Protein AF-A0A6G1DZ57-F1 (afdb_monomer)

InterPro domains:
  IPR011598 Myc-type, basic helix-loop-helix (bHLH) domain [PS50888] (1-40)
  IPR036638 Helix-loop-helix DNA-binding domain superfamily [SSF47459] (5-60)
  IPR044549 Transcription factor IBH1-like, bHLH domain [cd11444] (3-45)
  IPR044660 Transcription factor IBH1-like [PTHR33124] (4-57)

Radius of gyration: 30.34 Å; Cα contacts (8 Å, |Δi|>4): 20; chains: 1; bounding box: 57×20×92 Å

pLDDT: mean 84.71, std 18.91, range [42.34, 98.69]

Organism: NCBI:txid110450

Sequence (78 aa):
MLKERKVKERLRVLGRLVPGCRKLPAPALLEETADYVAALEMQVKAMRALADALAAAQLSSSPPQQAEAAGDEPEMER

Secondary structure (DSSP, 8-state):
-HHHHHHHHHHHHHHHHSTT-TT--HHHHHHHHHHHHHHHHHHHHHHHHHHHHHHHHHHHTSPP--------------

Nearest PDB structures (foldseek):
  5j2l-assembly1_B  TM=5.816E-01  e=7.751E+00  synthetic construct

Solvent-accessible surface area (backbone atoms only — not comparable to full-atom values): 4868 Å² total; per-residue (Å²): 114,72,67,60,55,53,50,55,50,51,52,55,52,46,19,70,69,39,84,94,26,70,82,54,57,72,68,63,39,53,53,54,42,52,55,50,51,55,52,50,53,50,50,54,53,49,53,48,53,53,51,52,52,51,54,53,53,58,62,71,67,58,74,81,79,75,89,83,81,78,89,80,82,82,87,76,94,132

Foldseek 3Di:
DVVVVVVVVVLCVLQVVQPPRNPDDPVVSVVSSVVVVVVVVVVVVVVVVVVVVVVVVVVVPDDPPDP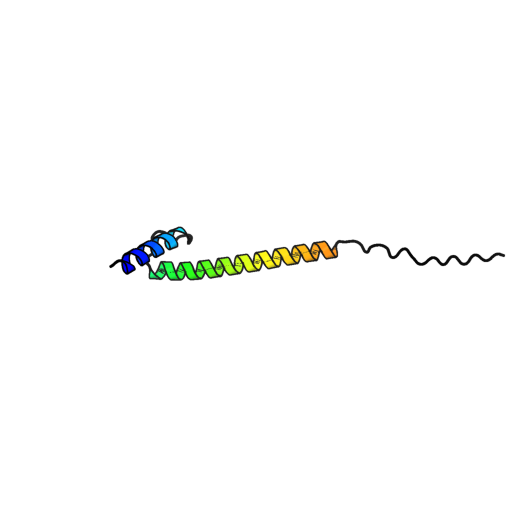PDDDDDDDDDD

Structure (mmCIF, N/CA/C/O backbone):
data_AF-A0A6G1DZ57-F1
#
_entry.id   AF-A0A6G1DZ57-F1
#
loop_
_atom_site.group_PDB
_atom_site.id
_atom_site.type_symbol
_atom_site.label_atom_id
_atom_site.label_alt_id
_atom_site.label_comp_id
_atom_site.label_asym_id
_atom_site.label_entity_id
_atom_site.label_seq_id
_atom_site.pdbx_PDB_ins_code
_atom_site.Cartn_x
_atom_site.Cartn_y
_atom_site.Cartn_z
_atom_site.occupancy
_atom_site.B_iso_or_equiv
_atom_site.auth_seq_id
_atom_site.auth_comp_id
_atom_site.auth_asym_id
_atom_site.auth_atom_id
_atom_site.pdbx_PDB_model_num
ATOM 1 N N . MET A 1 1 ? -25.903 2.654 17.251 1.00 62.25 1 MET A N 1
ATOM 2 C CA . MET A 1 1 ? -24.888 1.654 17.664 1.00 62.25 1 MET A CA 1
ATOM 3 C C . MET A 1 1 ? -24.413 0.683 16.567 1.00 62.25 1 MET A C 1
ATOM 5 O O . MET A 1 1 ? -23.252 0.300 16.608 1.00 62.25 1 MET A O 1
ATOM 9 N N . LEU A 1 2 ? -25.209 0.284 15.553 1.00 78.06 2 LEU A N 1
ATOM 10 C CA . LEU A 1 2 ? -24.696 -0.595 14.469 1.00 78.06 2 LEU A CA 1
ATOM 11 C C . LEU A 1 2 ? -23.511 0.002 13.681 1.00 78.06 2 LEU A C 1
ATOM 13 O O . LEU A 1 2 ? -22.617 -0.731 13.265 1.00 78.06 2 LEU A O 1
ATOM 17 N N . LYS A 1 3 ? -23.504 1.324 13.470 1.00 80.81 3 LYS A N 1
ATOM 18 C CA . LYS A 1 3 ? -22.455 2.025 12.711 1.00 80.81 3 LYS A CA 1
ATOM 19 C C . LYS A 1 3 ? -21.077 1.892 13.376 1.00 80.81 3 LYS A C 1
ATOM 21 O O . LYS A 1 3 ? -20.113 1.550 12.704 1.00 80.81 3 LYS A O 1
ATOM 26 N N . GLU A 1 4 ? -21.000 2.052 14.695 1.00 87.81 4 GLU A N 1
ATOM 27 C CA . GLU A 1 4 ? -19.751 1.933 15.464 1.00 87.81 4 GLU A CA 1
ATOM 28 C C . GLU A 1 4 ? -19.173 0.515 15.423 1.00 87.81 4 GLU A C 1
ATOM 30 O O . GLU A 1 4 ? -17.966 0.339 15.256 1.00 87.81 4 GLU A O 1
ATOM 35 N N . ARG A 1 5 ? -20.031 -0.516 15.499 1.00 91.12 5 ARG A N 1
ATOM 36 C CA . ARG A 1 5 ? -19.584 -1.913 15.364 1.00 91.12 5 ARG A CA 1
ATOM 37 C C . ARG A 1 5 ? -18.956 -2.168 13.994 1.00 91.12 5 ARG A C 1
ATOM 39 O O . ARG A 1 5 ? -17.874 -2.744 13.930 1.00 91.12 5 ARG A O 1
ATOM 46 N N . LYS A 1 6 ? -19.589 -1.675 12.922 1.00 94.62 6 LYS A N 1
ATOM 47 C CA . LYS A 1 6 ? -19.064 -1.792 11.551 1.00 94.62 6 LYS A CA 1
ATOM 48 C C . LYS A 1 6 ? -17.713 -1.092 11.392 1.00 94.62 6 LYS A C 1
ATOM 50 O O . LYS A 1 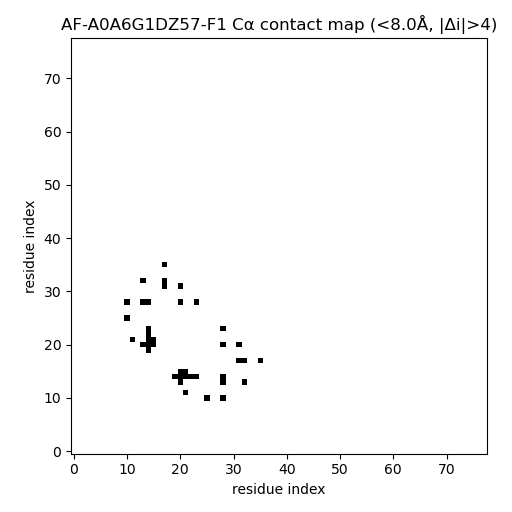6 ? -16.817 -1.645 10.761 1.00 94.62 6 LYS A O 1
ATOM 55 N N . VAL A 1 7 ? -17.541 0.098 11.974 1.00 94.44 7 VAL A N 1
ATOM 56 C CA . VAL A 1 7 ? -16.258 0.823 11.933 1.00 94.44 7 VAL A CA 1
ATOM 57 C C . VAL A 1 7 ? -15.164 0.029 12.649 1.00 94.44 7 VAL A C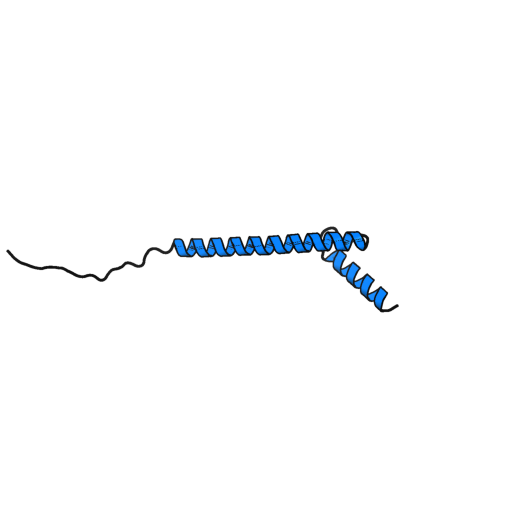 1
ATOM 59 O O . VAL A 1 7 ? -14.098 -0.191 12.081 1.00 94.44 7 VAL A O 1
ATOM 62 N N . LYS A 1 8 ? -15.440 -0.481 13.854 1.00 93.81 8 LYS A N 1
ATOM 63 C CA . LYS A 1 8 ? -14.471 -1.276 14.626 1.00 93.81 8 LYS A CA 1
ATOM 64 C C . LYS A 1 8 ? -14.053 -2.560 13.905 1.00 93.81 8 LYS A C 1
ATOM 66 O O . LYS A 1 8 ? -12.892 -2.957 13.969 1.00 93.81 8 LYS A O 1
ATOM 71 N N . GLU A 1 9 ? -14.986 -3.205 13.212 1.00 95.69 9 GLU A N 1
ATOM 72 C CA . GLU A 1 9 ? -14.699 -4.390 12.406 1.00 95.69 9 GLU A CA 1
ATOM 73 C C . GLU A 1 9 ? -13.812 -4.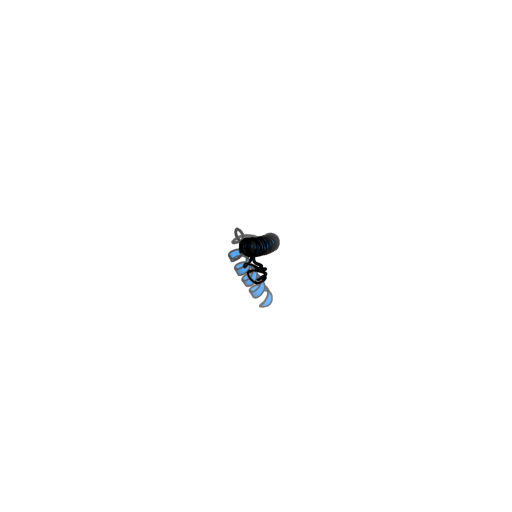065 11.201 1.00 95.69 9 GLU A C 1
ATOM 75 O O . GLU A 1 9 ? -12.809 -4.747 10.988 1.00 95.69 9 GLU A O 1
ATOM 80 N N . ARG A 1 10 ? -14.107 -2.980 10.474 1.00 95.81 10 ARG A N 1
ATOM 81 C CA . ARG A 1 10 ? -13.273 -2.514 9.355 1.00 95.81 10 ARG A CA 1
ATOM 82 C C . ARG A 1 10 ? -11.857 -2.155 9.800 1.00 95.81 10 ARG A C 1
ATOM 84 O O . ARG A 1 10 ? -10.910 -2.591 9.158 1.00 95.81 10 ARG A O 1
ATOM 91 N N . LEU A 1 11 ? -11.701 -1.459 10.928 1.00 95.81 11 LEU A N 1
ATOM 92 C CA . LEU A 1 11 ? -10.379 -1.159 11.497 1.00 95.81 11 LEU A CA 1
ATOM 93 C C . LEU A 1 11 ? -9.613 -2.441 11.863 1.00 95.81 11 LEU A C 1
ATOM 95 O O . LEU A 1 11 ? -8.420 -2.549 11.595 1.00 95.81 11 LEU A O 1
ATOM 99 N N . ARG A 1 12 ? -10.295 -3.459 12.408 1.00 95.31 12 ARG A N 1
ATOM 100 C CA . ARG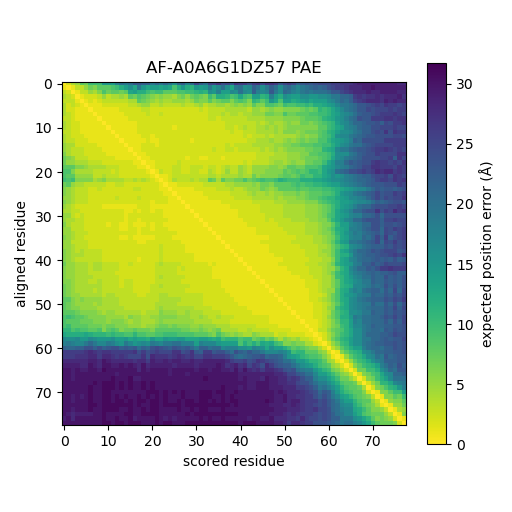 A 1 12 ? -9.669 -4.760 12.701 1.00 95.31 12 ARG A CA 1
ATOM 101 C C . ARG A 1 12 ? -9.217 -5.485 11.433 1.00 95.31 12 ARG A C 1
ATOM 103 O O . ARG A 1 12 ? -8.176 -6.138 11.448 1.00 95.31 12 ARG A O 1
ATOM 110 N N . VAL A 1 13 ? -10.007 -5.423 10.363 1.00 96.69 13 VAL A N 1
ATOM 111 C CA . VAL A 1 13 ? -9.622 -5.988 9.062 1.00 96.69 13 VAL A CA 1
ATOM 112 C C . VAL A 1 13 ? -8.397 -5.258 8.525 1.00 96.69 13 VAL A C 1
ATOM 114 O O . VAL A 1 13 ? -7.420 -5.914 8.170 1.00 96.69 13 VAL A O 1
ATOM 117 N N . LEU A 1 14 ? -8.418 -3.926 8.550 1.00 96.81 14 LEU A N 1
ATOM 118 C CA . LEU A 1 14 ? -7.348 -3.090 8.023 1.00 96.81 14 LEU A CA 1
ATOM 119 C C . LEU A 1 14 ? -6.013 -3.342 8.737 1.00 96.81 14 LEU A C 1
ATOM 121 O O . LEU A 1 14 ? -5.016 -3.618 8.078 1.00 96.81 14 LEU A O 1
ATOM 125 N N . GLY A 1 15 ? -6.012 -3.415 10.072 1.00 96.12 15 GLY A N 1
ATOM 126 C CA . GLY A 1 15 ? -4.803 -3.730 10.844 1.00 96.12 15 GLY A CA 1
ATOM 127 C C . GLY A 1 15 ? -4.220 -5.127 10.585 1.00 96.12 15 GLY A C 1
ATOM 128 O O . GLY A 1 15 ? -3.070 -5.382 10.929 1.00 96.12 15 GLY A O 1
ATOM 129 N N . ARG A 1 16 ? -4.978 -6.060 9.991 1.00 96.44 16 ARG A N 1
ATOM 130 C CA . ARG A 1 16 ? -4.444 -7.365 9.557 1.00 96.44 16 ARG A CA 1
ATOM 131 C C . ARG A 1 16 ? -3.931 -7.364 8.122 1.00 96.44 16 ARG A C 1
ATOM 133 O O . ARG A 1 16 ? -3.156 -8.257 7.796 1.00 96.44 16 ARG A O 1
ATOM 140 N N . LEU A 1 17 ? -4.404 -6.434 7.296 1.00 97.06 17 LEU A N 1
ATOM 141 C CA . LEU A 1 17 ? -4.033 -6.327 5.890 1.00 97.06 17 LEU A CA 1
ATOM 142 C C . LEU A 1 17 ? -2.744 -5.522 5.720 1.00 97.06 17 LEU A C 1
ATOM 144 O O . LEU A 1 17 ? -1.894 -5.898 4.921 1.00 97.06 17 LEU A O 1
ATOM 148 N N . VAL A 1 18 ? -2.598 -4.444 6.492 1.00 96.75 18 VAL A N 1
ATOM 149 C CA . VAL A 1 18 ? -1.414 -3.586 6.442 1.00 96.75 18 VAL A CA 1
ATOM 150 C C . VAL A 1 18 ? -0.296 -4.191 7.304 1.00 96.75 18 VAL A C 1
ATOM 152 O O . VAL A 1 18 ? -0.529 -4.496 8.484 1.00 96.75 18 VAL A O 1
ATOM 155 N N . PRO A 1 19 ? 0.915 -4.396 6.751 1.00 94.19 19 PRO A N 1
ATOM 156 C CA . PRO A 1 19 ? 2.068 -4.880 7.505 1.00 94.19 19 PRO A CA 1
ATOM 157 C C . PRO A 1 19 ? 2.339 -4.022 8.749 1.00 94.19 19 PRO A C 1
ATOM 159 O O . PRO A 1 19 ? 2.185 -2.809 8.727 1.00 94.19 19 PRO A O 1
ATOM 162 N N . GLY A 1 20 ? 2.699 -4.652 9.872 1.00 92.81 20 GLY A N 1
ATOM 163 C CA . GLY A 1 20 ? 3.022 -3.944 11.123 1.00 92.81 20 GLY A CA 1
ATOM 164 C C . GLY A 1 20 ? 1.831 -3.368 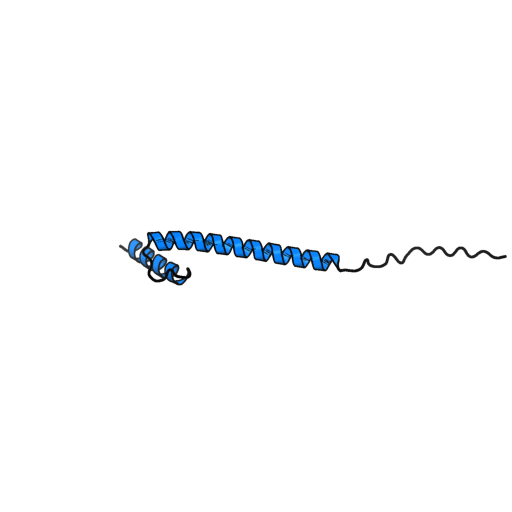11.909 1.00 92.81 20 GLY A C 1
ATOM 165 O O . GLY A 1 20 ? 1.980 -3.039 13.083 1.00 92.81 20 GLY A O 1
ATOM 166 N N . CYS A 1 21 ? 0.619 -3.335 11.347 1.00 94.56 21 CYS A N 1
ATOM 167 C CA . CYS A 1 21 ? -0.464 -2.499 11.880 1.00 94.56 21 CYS A CA 1
ATOM 168 C C . CYS A 1 21 ? -1.477 -3.192 12.819 1.00 94.56 21 CYS A C 1
ATOM 170 O O . CYS A 1 21 ? -2.486 -2.601 13.209 1.00 94.56 21 CYS A O 1
ATOM 172 N N . ARG A 1 22 ? -1.238 -4.445 13.236 1.00 92.75 22 ARG A N 1
ATOM 173 C CA . ARG A 1 22 ? -2.233 -5.280 13.958 1.00 92.75 22 ARG A CA 1
ATOM 174 C C . ARG A 1 22 ? -2.756 -4.716 15.282 1.00 92.75 22 ARG A C 1
ATOM 176 O O . ARG A 1 22 ? -3.831 -5.127 15.719 1.00 92.75 22 ARG A O 1
ATOM 183 N N . LYS A 1 23 ? -1.992 -3.856 15.954 1.00 91.75 23 LYS A N 1
ATOM 184 C CA . LYS A 1 23 ? -2.303 -3.337 17.300 1.00 91.75 23 LYS A CA 1
ATOM 185 C C . LYS A 1 23 ? -2.227 -1.807 17.377 1.00 91.75 23 LYS A C 1
ATOM 187 O O . LYS A 1 23 ? -2.121 -1.268 18.474 1.00 91.75 23 LYS A O 1
ATOM 192 N N . LEU A 1 24 ? -2.258 -1.121 16.234 1.00 93.50 24 LEU A N 1
ATOM 193 C CA . LEU A 1 24 ? -2.175 0.336 16.192 1.00 93.50 24 LEU A CA 1
ATOM 194 C C . LEU A 1 24 ? -3.516 1.001 16.542 1.00 93.50 24 LEU A C 1
ATOM 196 O O . LEU A 1 24 ? -4.581 0.437 16.261 1.00 93.50 24 LEU A O 1
ATOM 200 N N . PRO A 1 25 ? -3.487 2.202 17.150 1.00 95.19 25 PRO A N 1
ATOM 201 C CA . PRO A 1 25 ? -4.681 3.018 17.322 1.00 95.19 25 PRO A CA 1
ATOM 202 C C . PRO A 1 25 ? -5.211 3.492 15.961 1.00 95.19 25 PRO A C 1
ATOM 204 O O . PRO A 1 25 ? -4.473 3.562 14.982 1.00 95.19 25 PRO A O 1
ATOM 207 N N . ALA A 1 26 ? -6.501 3.837 15.902 1.00 94.12 26 ALA A N 1
ATOM 208 C CA . ALA A 1 26 ? -7.181 4.129 14.638 1.00 94.12 26 ALA A CA 1
ATOM 209 C C . ALA A 1 26 ? -6.523 5.236 13.782 1.00 94.12 26 ALA A C 1
ATOM 211 O O . ALA A 1 26 ? -6.426 5.011 12.582 1.00 94.12 26 ALA A O 1
ATOM 212 N N . PRO A 1 27 ? -6.046 6.375 14.330 1.00 96.00 27 PRO A N 1
ATOM 213 C CA . PRO A 1 27 ? -5.400 7.410 13.515 1.00 96.00 27 PRO A CA 1
ATOM 214 C C . PRO A 1 27 ? -4.110 6.915 12.851 1.00 96.00 27 PRO A C 1
ATOM 216 O O . PRO A 1 27 ? -4.020 6.920 11.630 1.00 96.00 27 PRO A O 1
ATOM 219 N N . ALA A 1 28 ? -3.183 6.361 13.642 1.00 96.69 28 ALA A N 1
ATOM 220 C CA . ALA A 1 28 ? -1.923 5.819 13.133 1.00 96.69 28 ALA A CA 1
ATOM 221 C C . ALA A 1 28 ? -2.150 4.676 12.130 1.00 96.69 28 ALA A C 1
ATOM 223 O O . ALA A 1 28 ? -1.487 4.603 11.107 1.00 96.69 28 ALA A O 1
ATOM 224 N N . LEU A 1 29 ? -3.138 3.805 12.374 1.00 97.19 29 LEU A N 1
ATOM 225 C CA . LEU A 1 29 ? -3.501 2.751 11.425 1.00 97.19 29 LEU A CA 1
ATOM 226 C C . LEU A 1 29 ? -3.898 3.320 10.054 1.00 97.19 29 LEU A C 1
ATOM 228 O O . LEU A 1 29 ? -3.553 2.729 9.036 1.00 97.19 29 LEU A O 1
ATOM 232 N N . LEU A 1 30 ? -4.661 4.414 10.016 1.00 97.56 30 LEU A N 1
ATOM 233 C CA . LEU A 1 30 ? -5.116 5.010 8.758 1.00 97.56 30 LEU A CA 1
ATOM 234 C C . LEU A 1 30 ? -3.975 5.709 8.010 1.00 97.56 30 LEU A C 1
ATOM 236 O O . LEU A 1 30 ? -3.926 5.598 6.788 1.00 97.56 30 LEU A O 1
ATOM 240 N N . GLU A 1 31 ? -3.063 6.364 8.729 1.00 97.62 31 GLU A N 1
ATOM 241 C CA . GLU A 1 31 ? -1.845 6.966 8.166 1.00 97.62 31 GLU A CA 1
ATOM 242 C C . GLU A 1 31 ? -0.948 5.893 7.531 1.00 97.62 31 GLU A C 1
ATOM 244 O O . GLU A 1 31 ? -0.716 5.925 6.325 1.00 97.62 31 GLU A O 1
ATOM 249 N N . GLU A 1 32 ? -0.587 4.853 8.288 1.00 97.44 32 GLU A N 1
ATOM 250 C CA . GLU A 1 32 ? 0.223 3.728 7.789 1.00 97.44 32 GLU A CA 1
ATOM 251 C C . GLU A 1 32 ? -0.458 2.987 6.626 1.00 97.44 32 GLU A C 1
ATOM 253 O O . GLU A 1 32 ? 0.190 2.485 5.707 1.00 97.44 32 GLU A O 1
ATOM 258 N N . THR A 1 33 ? -1.795 2.921 6.631 1.00 97.94 33 THR A N 1
ATOM 259 C CA . THR A 1 33 ? -2.550 2.366 5.499 1.00 97.94 33 THR A CA 1
ATOM 260 C C . THR A 1 33 ? -2.358 3.212 4.245 1.00 97.94 33 THR A C 1
ATOM 262 O O . THR A 1 33 ? -2.171 2.647 3.168 1.00 97.94 33 THR A O 1
ATOM 265 N N . ALA A 1 34 ? -2.435 4.539 4.359 1.00 97.88 34 ALA A N 1
ATOM 266 C CA . ALA A 1 34 ? -2.261 5.436 3.221 1.00 97.88 34 ALA A CA 1
ATOM 267 C C . ALA A 1 34 ? -0.845 5.310 2.639 1.00 97.88 34 ALA A C 1
ATOM 269 O O . ALA A 1 34 ? -0.699 5.152 1.424 1.00 97.88 34 ALA A O 1
ATOM 270 N N . ASP A 1 35 ? 0.169 5.263 3.503 1.00 97.75 35 ASP A N 1
ATOM 271 C CA . ASP A 1 35 ? 1.562 5.067 3.095 1.00 97.75 35 ASP A CA 1
ATOM 272 C C . ASP A 1 35 ? 1.771 3.705 2.420 1.00 97.75 35 ASP A C 1
ATOM 274 O O . ASP A 1 35 ? 2.427 3.607 1.378 1.00 97.75 35 ASP A O 1
ATOM 278 N N . TYR A 1 36 ? 1.153 2.645 2.949 1.00 98.00 36 TYR A N 1
ATOM 279 C CA . TYR A 1 36 ? 1.235 1.319 2.342 1.00 98.00 36 TYR A CA 1
ATOM 280 C C . TYR A 1 36 ? 0.559 1.257 0.965 1.00 98.00 36 TYR A C 1
ATOM 282 O O . TYR A 1 36 ? 1.091 0.620 0.054 1.00 98.00 36 TYR A O 1
ATOM 290 N N . VAL A 1 37 ? -0.575 1.942 0.773 1.00 98.19 37 VAL A N 1
ATOM 291 C CA . VAL A 1 37 ? -1.222 2.053 -0.546 1.00 98.19 37 VAL A CA 1
ATOM 292 C C . VAL A 1 37 ? -0.295 2.754 -1.539 1.00 98.19 37 VAL A C 1
ATOM 294 O O . VAL A 1 37 ? -0.057 2.208 -2.615 1.00 98.19 37 VAL A O 1
ATOM 297 N N . ALA A 1 38 ? 0.295 3.893 -1.166 1.00 98.38 38 ALA A N 1
ATOM 298 C CA . ALA A 1 38 ? 1.227 4.616 -2.034 1.00 98.38 38 ALA A CA 1
ATOM 299 C C . ALA A 1 38 ? 2.455 3.760 -2.405 1.00 98.38 38 ALA A C 1
ATOM 301 O O . ALA A 1 38 ? 2.891 3.739 -3.561 1.00 98.38 38 ALA A O 1
ATOM 302 N N . ALA A 1 39 ? 2.985 2.991 -1.448 1.00 98.00 39 ALA A N 1
ATOM 303 C CA . ALA A 1 39 ? 4.084 2.064 -1.699 1.00 98.00 39 ALA A CA 1
ATOM 304 C C . ALA A 1 39 ? 3.693 0.960 -2.696 1.00 98.00 39 ALA A C 1
ATOM 306 O O . ALA A 1 39 ? 4.450 0.679 -3.630 1.00 98.00 39 ALA A O 1
ATOM 307 N N . LEU A 1 40 ? 2.511 0.358 -2.540 1.00 98.44 40 LEU A N 1
ATOM 308 C CA . LEU A 1 40 ? 2.003 -0.664 -3.460 1.00 98.44 40 LEU A CA 1
ATOM 309 C C . LEU A 1 40 ? 1.760 -0.102 -4.868 1.00 98.44 40 LEU A C 1
ATOM 311 O O . LEU A 1 40 ? 2.105 -0.753 -5.854 1.00 98.44 40 LEU A O 1
ATOM 315 N N . GLU A 1 41 ? 1.218 1.110 -4.985 1.00 98.62 41 GLU A N 1
ATOM 316 C CA . GLU A 1 41 ? 1.026 1.779 -6.278 1.00 98.62 41 GLU A CA 1
ATOM 317 C C . GLU A 1 41 ? 2.360 1.997 -7.000 1.00 98.62 41 GLU A C 1
ATOM 319 O O . GLU A 1 41 ? 2.490 1.681 -8.189 1.00 98.62 41 GLU A O 1
ATOM 324 N N . MET A 1 42 ? 3.378 2.470 -6.275 1.00 98.44 42 MET A N 1
ATOM 325 C CA . MET A 1 42 ? 4.726 2.640 -6.816 1.00 98.44 42 MET A CA 1
ATOM 326 C C . MET A 1 42 ? 5.344 1.300 -7.233 1.00 98.44 42 MET A C 1
ATOM 328 O O . MET A 1 42 ? 5.944 1.221 -8.308 1.00 98.44 42 MET A O 1
ATOM 332 N N . GLN A 1 43 ? 5.153 0.239 -6.440 1.00 98.38 43 GLN A N 1
ATOM 333 C CA . GLN A 1 43 ? 5.605 -1.110 -6.794 1.00 98.38 43 GLN A CA 1
ATOM 334 C C . GLN A 1 43 ? 4.958 -1.594 -8.094 1.00 98.38 43 GLN A C 1
ATOM 336 O O . GLN A 1 43 ? 5.665 -2.016 -9.009 1.00 98.38 43 GLN A O 1
ATOM 341 N N . VAL A 1 44 ? 3.634 -1.479 -8.225 1.00 98.62 44 VAL A N 1
ATOM 342 C CA . VAL A 1 44 ? 2.918 -1.882 -9.445 1.00 98.62 44 VAL A CA 1
ATOM 343 C C . VAL A 1 44 ? 3.390 -1.071 -10.653 1.00 98.62 44 VAL A C 1
ATOM 345 O O . VAL A 1 44 ? 3.608 -1.641 -11.725 1.00 98.62 44 VAL A O 1
ATOM 348 N N . LYS A 1 45 ? 3.586 0.244 -10.501 1.00 98.50 45 LYS A N 1
ATOM 349 C CA . LYS A 1 45 ? 4.100 1.107 -11.575 1.00 98.50 45 LYS A CA 1
ATOM 350 C C . LYS A 1 45 ? 5.503 0.690 -12.018 1.00 98.50 45 LYS A C 1
ATOM 352 O O . LYS A 1 45 ? 5.753 0.596 -13.217 1.00 98.50 45 LYS A O 1
ATOM 357 N N . ALA A 1 46 ? 6.394 0.404 -11.071 1.00 98.62 46 ALA A N 1
ATOM 358 C CA . ALA A 1 46 ? 7.744 -0.063 -11.366 1.00 98.62 46 ALA A CA 1
ATOM 359 C C . ALA A 1 46 ? 7.728 -1.424 -12.079 1.00 98.62 46 ALA A C 1
ATOM 361 O O . ALA A 1 46 ? 8.389 -1.585 -13.101 1.00 98.62 46 ALA A O 1
ATOM 362 N N . MET A 1 47 ? 6.928 -2.382 -11.598 1.00 98.62 47 MET A N 1
ATOM 363 C CA . MET A 1 47 ? 6.816 -3.705 -12.224 1.00 98.62 47 MET A CA 1
ATOM 364 C C . MET A 1 47 ? 6.290 -3.630 -13.660 1.00 98.62 47 MET A C 1
ATOM 366 O O . MET A 1 47 ? 6.777 -4.355 -14.523 1.00 98.62 47 MET A O 1
ATOM 370 N N . ARG A 1 48 ? 5.339 -2.729 -13.934 1.00 98.69 48 ARG A N 1
ATOM 371 C CA . ARG A 1 48 ? 4.855 -2.468 -15.299 1.00 98.69 48 ARG A CA 1
ATOM 372 C C . ARG A 1 48 ? 5.963 -1.918 -16.192 1.00 98.69 48 ARG A C 1
ATOM 374 O O . ARG A 1 48 ? 6.212 -2.487 -17.244 1.00 98.69 48 ARG A O 1
ATOM 381 N N . ALA A 1 49 ? 6.684 -0.896 -15.731 1.00 98.44 49 ALA A N 1
ATOM 382 C CA . ALA A 1 49 ? 7.794 -0.322 -16.490 1.00 98.44 49 ALA A CA 1
ATOM 383 C C . ALA A 1 49 ? 8.891 -1.358 -16.802 1.00 98.44 49 ALA A C 1
ATOM 385 O O . ALA A 1 49 ? 9.433 -1.370 -17.906 1.00 98.44 49 ALA A O 1
ATOM 386 N N . LEU A 1 50 ? 9.194 -2.255 -15.857 1.00 98.38 50 LEU A N 1
ATOM 387 C CA . LEU A 1 50 ? 10.137 -3.356 -16.078 1.00 98.38 50 LEU A CA 1
ATOM 388 C C . LEU A 1 50 ? 9.624 -4.362 -17.117 1.00 98.38 50 LEU A C 1
ATOM 390 O O . LEU A 1 50 ? 10.395 -4.793 -17.972 1.00 98.38 50 LEU A O 1
ATOM 394 N N . ALA A 1 51 ? 8.341 -4.725 -17.063 1.00 97.88 51 ALA A N 1
ATOM 395 C CA . ALA A 1 51 ? 7.733 -5.623 -18.043 1.00 97.88 51 ALA A CA 1
ATOM 396 C C . ALA A 1 51 ? 7.751 -5.017 -19.457 1.00 97.88 51 ALA A C 1
ATOM 398 O O . ALA A 1 51 ? 8.127 -5.703 -20.407 1.00 97.88 51 ALA A O 1
ATOM 399 N N . ASP A 1 52 ? 7.423 -3.729 -19.581 1.00 97.56 52 ASP A N 1
ATOM 400 C CA . ASP A 1 52 ? 7.432 -3.006 -20.856 1.00 97.56 52 ASP A CA 1
ATOM 401 C C . ASP A 1 52 ? 8.853 -2.906 -21.432 1.00 97.56 52 ASP A C 1
ATOM 403 O O . ASP A 1 52 ? 9.070 -3.174 -22.614 1.00 97.56 52 ASP A O 1
ATOM 407 N N . ALA A 1 53 ? 9.843 -2.585 -20.591 1.00 97.19 53 ALA A N 1
ATOM 408 C CA . ALA A 1 53 ? 11.244 -2.531 -21.001 1.00 97.19 53 ALA A CA 1
ATOM 409 C C . ALA A 1 53 ? 11.757 -3.898 -21.480 1.00 97.19 53 ALA A C 1
ATOM 411 O O . ALA A 1 53 ? 12.447 -3.977 -22.498 1.00 97.19 53 ALA A O 1
ATOM 412 N N . LEU A 1 54 ? 11.392 -4.982 -20.786 1.00 96.44 54 LEU A N 1
ATOM 413 C CA . LEU A 1 54 ? 11.751 -6.335 -21.203 1.00 96.44 54 LEU A CA 1
ATOM 414 C C . LEU A 1 54 ? 11.082 -6.707 -22.533 1.00 96.44 54 LEU A C 1
ATOM 416 O O . LEU A 1 54 ? 11.754 -7.242 -23.412 1.00 96.44 54 LEU A O 1
ATOM 420 N N . ALA A 1 55 ? 9.795 -6.394 -22.711 1.00 95.69 55 ALA A N 1
ATOM 421 C CA . ALA A 1 55 ? 9.082 -6.641 -23.963 1.00 95.69 55 ALA A CA 1
ATOM 422 C C . ALA A 1 55 ? 9.714 -5.880 -25.142 1.00 95.69 55 ALA A C 1
ATOM 424 O O . ALA A 1 55 ? 9.938 -6.464 -26.203 1.00 95.69 55 ALA A O 1
ATOM 425 N N . ALA A 1 56 ? 10.076 -4.609 -24.945 1.00 94.19 56 ALA A N 1
ATOM 426 C CA . ALA A 1 56 ? 10.770 -3.812 -25.954 1.00 94.19 56 ALA A CA 1
ATOM 427 C C . ALA A 1 56 ? 12.145 -4.401 -26.316 1.00 94.19 56 ALA A C 1
ATOM 429 O O . ALA A 1 56 ? 12.488 -4.487 -27.496 1.00 94.19 56 ALA A O 1
ATOM 430 N N . ALA A 1 57 ? 12.906 -4.872 -25.323 1.00 93.38 57 ALA A N 1
ATOM 431 C CA . ALA A 1 57 ? 14.214 -5.485 -25.548 1.00 93.38 57 ALA A CA 1
ATOM 432 C C . ALA A 1 57 ? 14.132 -6.791 -26.368 1.00 93.38 57 ALA A C 1
ATOM 434 O O . ALA A 1 57 ? 15.004 -7.047 -27.200 1.00 93.38 57 ALA A O 1
ATOM 435 N N . GLN A 1 58 ? 13.074 -7.592 -26.191 1.00 91.94 58 GLN A N 1
ATOM 436 C CA . GLN A 1 58 ? 12.839 -8.798 -27.004 1.00 91.94 58 GLN A CA 1
ATOM 437 C C . GLN A 1 58 ? 12.495 -8.468 -28.463 1.00 91.94 58 GLN A C 1
ATOM 439 O O . GLN A 1 58 ? 12.874 -9.198 -29.374 1.00 91.94 58 GLN A O 1
ATOM 444 N N . LEU A 1 59 ? 11.791 -7.361 -28.710 1.00 82.94 59 LEU A N 1
ATOM 445 C CA . LEU A 1 59 ? 11.485 -6.927 -30.076 1.00 82.94 59 LEU A CA 1
ATOM 446 C C . LEU A 1 59 ? 12.742 -6.433 -30.804 1.00 82.94 59 LEU A C 1
ATOM 448 O O . LEU A 1 59 ? 12.890 -6.674 -31.998 1.00 82.94 59 LEU A O 1
ATOM 452 N N . SER A 1 60 ? 13.674 -5.798 -30.087 1.00 76.38 60 SER A N 1
ATOM 453 C CA . SER A 1 60 ? 14.941 -5.327 -30.665 1.00 76.38 60 SER A CA 1
ATOM 454 C C . SER A 1 60 ? 15.950 -6.433 -31.002 1.00 76.38 60 SER A C 1
ATOM 456 O O . SER A 1 60 ? 16.905 -6.169 -31.726 1.00 76.38 60 SER A O 1
ATOM 458 N N . SER A 1 61 ? 15.764 -7.657 -30.495 1.00 67.44 61 SER A N 1
ATOM 459 C CA . SER A 1 61 ? 16.670 -8.788 -30.739 1.00 67.44 61 SER A CA 1
ATOM 460 C C . SER A 1 61 ? 16.225 -9.717 -31.877 1.00 67.44 61 SER A C 1
ATOM 462 O O . SER A 1 61 ? 16.950 -10.661 -32.194 1.00 67.44 61 SER A O 1
ATOM 464 N N . SER A 1 62 ? 15.078 -9.462 -32.526 1.00 59.09 62 SER A N 1
ATOM 465 C CA . SER A 1 62 ? 14.715 -10.179 -33.756 1.00 59.09 62 SER A CA 1
ATOM 466 C C . SER A 1 62 ? 15.629 -9.749 -34.912 1.00 59.09 62 SER A C 1
ATOM 468 O O . SER A 1 62 ? 15.717 -8.551 -35.192 1.00 59.09 62 SER A O 1
ATOM 470 N N . PRO A 1 63 ? 16.313 -10.686 -35.599 1.00 54.50 63 PRO A N 1
ATOM 471 C CA . PRO A 1 63 ? 17.134 -10.348 -36.754 1.00 54.50 63 PRO A CA 1
ATOM 472 C C . PRO A 1 63 ? 16.241 -9.804 -37.882 1.00 54.50 63 PRO A C 1
ATOM 474 O O . PRO A 1 63 ? 15.093 -10.241 -38.007 1.00 54.50 63 PRO A O 1
ATOM 477 N N . PRO A 1 64 ? 16.736 -8.874 -38.720 1.00 49.69 64 PRO A N 1
ATOM 478 C CA . PRO A 1 64 ? 15.988 -8.427 -39.885 1.00 49.69 64 PRO A CA 1
ATOM 479 C C . PRO A 1 64 ? 15.707 -9.644 -40.773 1.00 49.69 64 PRO A C 1
ATOM 481 O O . PRO A 1 64 ? 16.639 -10.300 -41.241 1.00 49.69 64 PRO A O 1
ATOM 484 N N . GLN A 1 65 ? 14.424 -9.964 -40.982 1.00 51.69 65 GLN A N 1
ATOM 485 C CA . GLN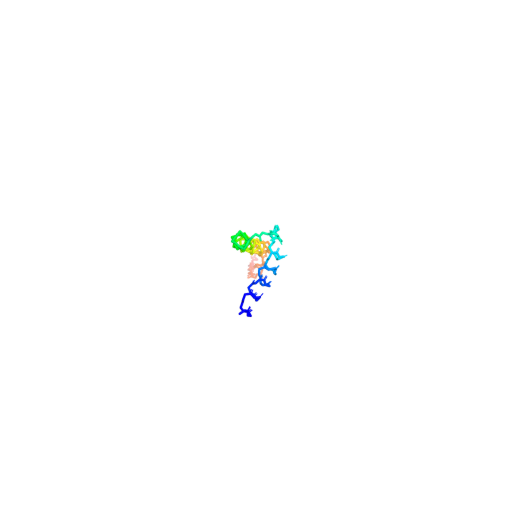 A 1 65 ? 14.016 -10.892 -42.031 1.00 51.69 65 GLN A CA 1
ATOM 486 C C . GLN A 1 65 ? 14.592 -10.367 -43.342 1.00 51.69 65 GLN A C 1
ATOM 488 O O . GLN A 1 65 ? 14.280 -9.260 -43.778 1.00 51.69 65 GLN A O 1
ATOM 493 N N . GLN A 1 66 ? 15.502 -11.168 -43.884 1.00 42.34 66 GLN A N 1
ATOM 494 C CA . GLN A 1 66 ? 16.217 -10.973 -45.128 1.00 42.34 66 GLN A CA 1
ATOM 495 C C . GLN A 1 66 ? 15.306 -10.380 -46.204 1.00 42.34 66 GLN A C 1
ATOM 497 O O . GLN A 1 66 ? 14.309 -10.980 -46.604 1.00 42.34 66 GLN A O 1
ATOM 502 N N . ALA A 1 67 ? 15.692 -9.206 -46.696 1.00 48.50 67 ALA A N 1
ATOM 503 C CA . ALA A 1 67 ? 15.286 -8.732 -48.006 1.00 48.50 67 ALA A CA 1
ATOM 5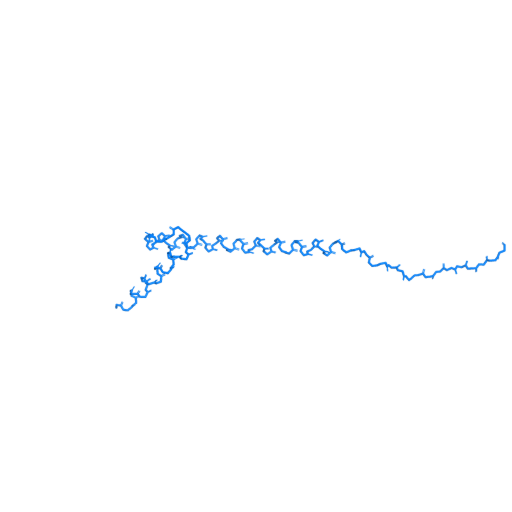04 C C . ALA A 1 67 ? 16.002 -9.588 -49.067 1.00 48.50 67 ALA A C 1
ATOM 506 O O . ALA A 1 67 ? 16.962 -9.149 -49.690 1.00 48.50 67 ALA A O 1
ATOM 507 N N . GLU A 1 68 ? 15.564 -10.835 -49.234 1.00 49.81 68 GLU A N 1
ATOM 508 C CA . GLU A 1 68 ? 15.885 -11.667 -50.393 1.00 49.81 68 GLU A CA 1
ATOM 509 C C . GLU A 1 68 ? 14.737 -11.560 -51.398 1.00 49.81 68 GLU A C 1
ATOM 511 O O . GLU A 1 68 ? 13.803 -12.353 -51.380 1.00 49.81 68 GLU A O 1
ATOM 516 N N . ALA A 1 69 ? 14.783 -10.526 -52.240 1.00 50.91 69 ALA A N 1
ATOM 517 C CA . ALA A 1 69 ? 14.116 -10.495 -53.544 1.00 50.91 69 ALA A CA 1
ATOM 518 C C . ALA A 1 69 ? 14.558 -9.250 -54.330 1.00 50.91 69 ALA A C 1
ATOM 520 O O . ALA A 1 69 ? 13.820 -8.276 -54.454 1.00 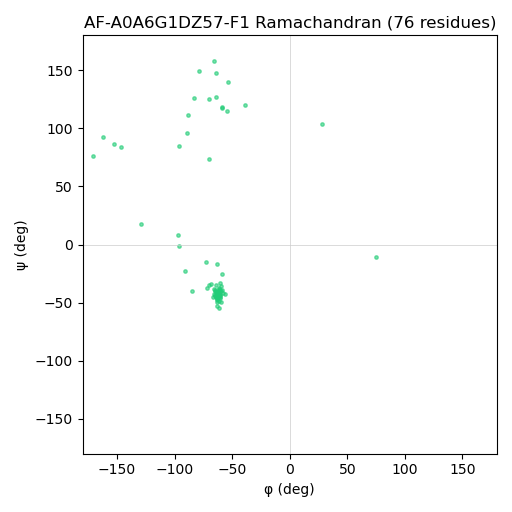50.91 69 ALA A O 1
ATOM 521 N N . ALA A 1 70 ? 15.768 -9.281 -54.877 1.00 45.81 70 ALA A N 1
ATOM 522 C CA . ALA A 1 70 ? 16.103 -8.494 -56.058 1.00 45.81 70 ALA A CA 1
ATOM 523 C C . ALA A 1 70 ? 17.109 -9.314 -56.863 1.00 45.81 70 ALA A C 1
ATOM 525 O O . ALA A 1 70 ? 18.318 -9.201 -56.682 1.00 45.81 70 ALA A O 1
ATOM 526 N N . GLY A 1 71 ? 16.570 -10.224 -57.676 1.00 56.25 71 GLY A N 1
ATOM 527 C CA . GLY A 1 71 ? 17.328 -10.809 -58.766 1.00 56.25 71 GLY A CA 1
ATOM 528 C C . GLY A 1 71 ? 17.673 -9.710 -59.760 1.00 56.25 71 GLY A C 1
ATOM 529 O O . GLY A 1 71 ? 16.784 -8.987 -60.199 1.00 56.25 71 GLY A O 1
ATOM 530 N N . ASP A 1 72 ? 18.954 -9.601 -60.079 1.00 46.16 72 ASP A N 1
ATOM 531 C CA . ASP A 1 72 ? 19.433 -9.008 -61.320 1.00 46.16 72 ASP A CA 1
ATOM 532 C C . ASP A 1 72 ? 20.782 -9.668 -61.630 1.00 46.16 72 ASP A C 1
ATOM 534 O O . ASP A 1 72 ? 21.842 -9.239 -61.181 1.00 46.16 72 ASP A O 1
ATOM 538 N N . GLU A 1 73 ? 20.711 -10.808 -62.312 1.00 55.47 73 GLU A N 1
ATOM 539 C CA . GLU A 1 73 ? 21.833 -11.358 -63.068 1.00 55.47 73 GLU A CA 1
ATOM 540 C C . GLU A 1 73 ? 21.749 -10.741 -64.471 1.00 55.47 73 GLU A C 1
ATOM 542 O O . GLU A 1 73 ? 20.823 -11.083 -65.213 1.00 55.47 73 GLU A O 1
ATOM 547 N N . PRO A 1 74 ? 22.677 -9.868 -64.894 1.00 52.06 74 PRO A N 1
ATOM 548 C CA . PRO A 1 74 ? 22.892 -9.643 -66.308 1.00 52.06 74 PRO A CA 1
ATOM 549 C C . PRO A 1 74 ? 23.934 -10.646 -66.809 1.00 52.06 74 PRO A C 1
ATOM 551 O O . PRO A 1 74 ? 25.145 -10.446 -66.731 1.00 52.06 74 PRO A O 1
ATOM 554 N N . GLU A 1 75 ? 23.421 -11.740 -67.358 1.00 54.53 75 GLU A N 1
ATOM 555 C CA . GLU A 1 75 ? 24.098 -12.550 -68.363 1.00 54.53 75 GLU A CA 1
ATOM 556 C C . GLU A 1 75 ? 24.415 -11.669 -69.589 1.00 54.53 75 GLU A C 1
ATOM 558 O O . GLU A 1 75 ? 23.490 -11.164 -70.221 1.00 54.53 75 GLU A O 1
ATOM 563 N N . MET A 1 76 ? 25.696 -11.474 -69.944 1.00 48.31 76 MET A N 1
ATOM 564 C CA . MET A 1 76 ? 26.107 -11.227 -71.340 1.00 48.31 76 MET A CA 1
ATOM 565 C C . MET A 1 76 ? 27.614 -11.465 -71.562 1.00 48.31 76 MET A C 1
ATOM 567 O O . MET A 1 76 ? 28.456 -10.599 -71.356 1.00 48.31 76 MET A O 1
ATOM 571 N N . GLU A 1 77 ? 27.933 -12.693 -71.963 1.00 52.06 77 GLU A N 1
ATOM 572 C CA . GLU A 1 77 ? 28.648 -13.054 -73.200 1.00 52.06 77 GLU A CA 1
ATOM 573 C C . GLU A 1 77 ? 29.652 -12.044 -73.831 1.00 52.06 77 GLU A C 1
ATOM 575 O O . GLU A 1 77 ? 29.244 -11.133 -74.553 1.00 52.06 77 GLU A O 1
ATOM 580 N N . ARG A 1 78 ? 30.967 -12.290 -73.654 1.00 52.28 78 ARG A N 1
ATOM 581 C CA . ARG A 1 78 ? 32.044 -12.470 -74.677 1.00 52.28 78 ARG A CA 1
ATOM 582 C C . ARG A 1 78 ? 33.442 -12.122 -74.164 1.00 52.28 78 ARG A C 1
ATOM 584 O O . ARG A 1 78 ? 33.658 -10.973 -73.728 1.00 52.28 78 ARG A O 1
#

Mean predicted aligned error: 11.51 Å